Protein AF-A0A497GFU1-F1 (afdb_monomer_lite)

Sequence (137 aa):
MKIINRFPPNIETIKKYFAVADNTIFTYGDTIYNPANGHIDRALEKHEAVHSRQQGDEPDVWWAKYIASEDFRLSQEVEAYQTQYREKKQMIKDKNQLFRYANQLATDLSSNLYGKVINHQDAMTAITSTKTYKFNV

Secondary structure (DSSP, 8-state):
-EEESS--TTHHHHHHHS---TT--EEETTEEE-TT-----HHHHHHHHHHHHHHTT-HHHHHHHHHH-HHHHHHHHHHHHHHHHHHHHHH---HHHHHHHHHHHHHHHTSGGGTS-S-HHHHHHHHH-SS------

Structure (mmCIF, N/CA/C/O backbone):
data_AF-A0A497GFU1-F1
#
_entry.id   AF-A0A497GFU1-F1
#
loop_
_atom_site.group_PDB
_atom_site.id
_atom_site.type_symbol
_atom_site.label_atom_id
_atom_site.label_alt_id
_atom_site.label_comp_id
_atom_site.label_asym_id
_atom_site.label_entity_id
_atom_site.label_seq_id
_atom_site.pdbx_PDB_ins_code
_atom_site.Cartn_x
_atom_site.Cartn_y
_atom_site.Cartn_z
_atom_site.occupancy
_atom_site.B_iso_or_equiv
_atom_site.auth_seq_id
_atom_site.auth_comp_id
_atom_site.auth_asym_id
_atom_site.auth_atom_id
_atom_site.pdbx_PDB_model_num
ATOM 1 N N . MET A 1 1 ? -12.001 -5.643 -10.208 1.00 88.94 1 MET A N 1
ATOM 2 C CA . MET A 1 1 ? -10.642 -6.191 -10.393 1.00 88.94 1 MET A CA 1
ATOM 3 C C . MET A 1 1 ? -10.714 -7.703 -10.427 1.00 88.94 1 MET A C 1
ATOM 5 O O . MET A 1 1 ? -11.684 -8.257 -9.918 1.00 88.94 1 MET A O 1
ATOM 9 N N . LYS A 1 2 ? -9.722 -8.359 -11.027 1.00 95.12 2 LYS A N 1
ATOM 10 C CA . LYS A 1 2 ? -9.560 -9.823 -10.978 1.00 95.12 2 LYS A CA 1
ATOM 11 C C . LYS A 1 2 ? -8.605 -10.185 -9.840 1.00 95.12 2 LYS A C 1
ATOM 13 O O . LYS A 1 2 ? -7.713 -9.398 -9.551 1.00 95.12 2 LYS A O 1
ATOM 18 N N . ILE A 1 3 ? -8.763 -11.352 -9.220 1.00 97.12 3 ILE A N 1
ATOM 19 C CA . ILE A 1 3 ? -7.808 -11.887 -8.235 1.00 97.12 3 ILE A CA 1
ATOM 20 C C . ILE A 1 3 ? -7.257 -13.195 -8.790 1.00 97.12 3 ILE A C 1
ATOM 22 O O . ILE A 1 3 ? -8.039 -14.057 -9.194 1.00 97.12 3 ILE A O 1
ATOM 26 N N . ILE A 1 4 ? -5.933 -13.341 -8.827 1.00 98.12 4 ILE A N 1
ATOM 27 C CA . ILE A 1 4 ? -5.278 -14.568 -9.291 1.00 98.12 4 ILE A CA 1
ATOM 28 C C . ILE A 1 4 ? -4.162 -15.013 -8.345 1.00 98.12 4 ILE A C 1
ATOM 30 O O . ILE A 1 4 ? -3.452 -14.194 -7.765 1.00 98.12 4 ILE A O 1
ATOM 34 N N . ASN A 1 5 ? -3.971 -16.327 -8.231 1.00 97.62 5 ASN A N 1
ATOM 35 C CA . ASN A 1 5 ? -3.077 -16.931 -7.241 1.00 97.62 5 ASN A CA 1
ATOM 36 C C . ASN A 1 5 ? -1.678 -17.198 -7.810 1.00 97.62 5 ASN A C 1
ATOM 38 O O . ASN A 1 5 ? -1.271 -18.344 -7.991 1.00 97.62 5 ASN A O 1
ATOM 42 N N . ARG A 1 6 ? -0.972 -16.127 -8.177 1.00 96.81 6 ARG A N 1
ATOM 43 C CA . ARG A 1 6 ? 0.418 -16.158 -8.661 1.00 96.81 6 ARG A CA 1
ATOM 44 C C . ARG A 1 6 ? 1.084 -14.800 -8.450 1.00 96.81 6 ARG A C 1
ATOM 46 O O . ARG A 1 6 ? 0.400 -13.836 -8.128 1.00 96.81 6 ARG A O 1
ATOM 53 N N . PHE A 1 7 ? 2.391 -14.718 -8.677 1.00 97.62 7 PHE A N 1
ATOM 54 C CA . PHE A 1 7 ? 3.132 -13.452 -8.688 1.00 97.62 7 PHE A CA 1
ATOM 55 C C . PHE A 1 7 ? 2.816 -12.581 -9.925 1.00 97.62 7 PHE A C 1
ATOM 57 O O . PHE A 1 7 ? 2.419 -13.129 -10.962 1.00 97.62 7 PHE A O 1
ATOM 64 N N . PRO A 1 8 ? 2.991 -11.244 -9.837 1.00 97.31 8 PRO A N 1
ATOM 65 C CA . PRO A 1 8 ? 2.808 -10.327 -10.962 1.00 97.31 8 PRO A CA 1
ATOM 66 C C . PRO A 1 8 ? 3.876 -10.512 -12.050 1.00 97.31 8 PRO A C 1
ATOM 68 O O . PRO A 1 8 ? 4.956 -11.042 -11.774 1.00 97.31 8 PRO A O 1
ATOM 71 N N . PRO A 1 9 ? 3.615 -10.053 -13.289 1.00 97.69 9 PRO A N 1
ATOM 72 C CA . PRO A 1 9 ? 4.543 -10.220 -14.410 1.00 97.69 9 PRO A CA 1
ATOM 73 C C . PRO A 1 9 ? 5.906 -9.542 -14.190 1.00 97.69 9 PRO A C 1
ATOM 75 O O . PRO A 1 9 ? 6.905 -9.987 -14.747 1.00 97.69 9 PRO A O 1
ATOM 78 N N . ASN A 1 10 ? 5.972 -8.503 -13.355 1.00 96.94 10 ASN A N 1
ATOM 79 C CA . ASN A 1 10 ? 7.188 -7.747 -13.049 1.00 96.94 10 ASN A CA 1
ATOM 80 C C . ASN A 1 10 ? 7.864 -8.154 -11.721 1.00 96.94 10 ASN A C 1
ATOM 82 O O . ASN A 1 10 ? 8.720 -7.418 -11.225 1.00 96.94 10 ASN A O 1
ATOM 86 N N . ILE A 1 11 ? 7.515 -9.311 -11.141 1.00 96.75 11 ILE A N 1
ATOM 87 C CA . ILE A 1 11 ? 8.018 -9.748 -9.825 1.00 96.75 11 ILE A CA 1
ATOM 88 C C . ILE A 1 11 ? 9.549 -9.777 -9.730 1.00 96.75 11 ILE A C 1
ATOM 90 O O . ILE A 1 11 ? 10.110 -9.352 -8.722 1.00 96.75 11 ILE A O 1
ATOM 94 N N . GLU A 1 12 ? 10.233 -10.212 -10.788 1.00 96.50 12 GLU A N 1
ATOM 95 C CA . GLU A 1 12 ? 11.699 -10.276 -10.821 1.00 96.50 12 GLU A CA 1
ATOM 96 C C . GLU A 1 12 ? 12.343 -8.887 -10.743 1.00 96.50 12 GLU A C 1
ATOM 98 O O . GLU A 1 12 ? 13.445 -8.739 -10.220 1.00 96.50 12 GLU A O 1
ATOM 103 N N . THR A 1 13 ? 11.661 -7.848 -11.229 1.00 95.75 13 THR A N 1
ATOM 104 C CA . THR A 1 13 ? 12.110 -6.463 -11.061 1.00 95.75 13 THR A CA 1
ATOM 105 C C . THR A 1 13 ? 11.871 -6.007 -9.628 1.00 95.75 13 THR A C 1
ATOM 107 O O . THR A 1 13 ? 12.794 -5.503 -9.001 1.00 95.75 13 THR A O 1
ATOM 110 N N . ILE A 1 14 ? 10.678 -6.240 -9.074 1.00 94.94 14 ILE A N 1
ATOM 111 C CA . ILE A 1 14 ? 10.321 -5.836 -7.703 1.00 94.94 14 ILE A CA 1
ATOM 112 C C . ILE A 1 14 ? 11.298 -6.443 -6.680 1.00 94.94 14 ILE A C 1
ATOM 114 O O . ILE A 1 14 ? 11.832 -5.721 -5.838 1.00 94.94 14 ILE A O 1
ATOM 118 N N . LYS A 1 15 ? 11.608 -7.741 -6.799 1.00 94.25 15 LYS A N 1
ATOM 119 C CA . LYS A 1 15 ? 12.524 -8.465 -5.897 1.00 94.25 15 LYS A CA 1
ATOM 120 C C . LYS A 1 15 ? 13.962 -7.935 -5.891 1.00 94.25 15 LYS A C 1
ATOM 122 O O . LYS A 1 15 ? 14.691 -8.195 -4.940 1.00 94.25 15 LYS A O 1
ATOM 127 N N . LYS A 1 16 ? 14.389 -7.197 -6.924 1.00 94.62 16 LYS A N 1
ATOM 128 C CA . LYS A 1 16 ? 15.723 -6.565 -6.955 1.00 94.62 16 LYS A CA 1
ATOM 129 C C . LYS A 1 16 ? 15.823 -5.348 -6.039 1.00 94.62 16 LYS A C 1
ATOM 131 O O . LYS A 1 16 ? 16.922 -5.023 -5.606 1.00 94.62 16 LYS A O 1
ATOM 136 N N . TYR A 1 17 ? 14.703 -4.674 -5.779 1.00 91.44 17 TYR A N 1
ATOM 137 C CA . TYR A 1 17 ? 14.669 -3.415 -5.030 1.00 91.44 17 TYR A CA 1
ATOM 138 C C . TYR A 1 17 ? 14.022 -3.561 -3.653 1.00 91.44 17 TYR A C 1
ATOM 140 O O . TYR A 1 17 ? 14.367 -2.817 -2.740 1.00 91.44 17 TYR A O 1
ATOM 148 N N . PHE A 1 18 ? 13.116 -4.527 -3.486 1.00 89.50 18 PHE A N 1
ATOM 149 C CA . PHE A 1 18 ? 12.367 -4.720 -2.250 1.00 89.50 18 PHE A CA 1
ATOM 150 C C . PHE A 1 18 ? 12.505 -6.144 -1.717 1.00 89.50 18 PHE A C 1
ATOM 152 O O . PHE A 1 18 ? 12.474 -7.121 -2.467 1.00 89.50 18 PHE A O 1
ATOM 159 N N . ALA A 1 19 ? 12.587 -6.260 -0.390 1.00 88.00 19 ALA A N 1
ATOM 160 C CA . ALA A 1 19 ? 12.495 -7.535 0.309 1.00 88.00 19 ALA A CA 1
ATOM 161 C C . ALA A 1 19 ? 11.032 -8.011 0.319 1.00 88.00 19 ALA A C 1
ATOM 163 O O . ALA A 1 19 ? 10.262 -7.702 1.226 1.00 88.00 19 ALA A O 1
ATOM 164 N N . VAL A 1 20 ? 10.650 -8.728 -0.735 1.00 88.69 20 VAL A N 1
ATOM 165 C CA . VAL A 1 20 ? 9.305 -9.280 -0.921 1.00 88.69 20 VAL A CA 1
ATOM 166 C C . VAL A 1 20 ? 9.142 -10.575 -0.127 1.00 88.69 20 VAL A C 1
ATOM 168 O O . VAL A 1 20 ? 9.960 -11.485 -0.259 1.00 88.69 20 VAL A O 1
ATOM 171 N N . ALA A 1 21 ? 8.055 -10.684 0.637 1.00 89.44 21 ALA A N 1
ATOM 172 C CA . ALA A 1 21 ? 7.641 -11.938 1.254 1.00 89.44 21 ALA A CA 1
ATOM 173 C C . ALA A 1 21 ? 6.770 -12.763 0.290 1.00 89.44 21 ALA A C 1
ATOM 175 O O . ALA A 1 21 ? 6.093 -12.223 -0.585 1.00 89.44 21 ALA A O 1
ATOM 176 N N . ASP A 1 22 ? 6.730 -14.084 0.475 1.00 89.19 22 ASP A N 1
ATOM 177 C CA . ASP A 1 22 ? 5.962 -14.983 -0.403 1.00 89.19 22 ASP A CA 1
ATOM 178 C C . ASP A 1 22 ? 4.442 -14.757 -0.341 1.00 89.19 22 ASP A C 1
ATOM 180 O O . ASP A 1 22 ? 3.713 -15.157 -1.247 1.00 89.19 22 ASP A O 1
ATOM 184 N N . ASN A 1 23 ? 3.956 -14.103 0.715 1.00 91.69 23 ASN A N 1
ATOM 185 C CA . ASN A 1 23 ? 2.553 -13.746 0.911 1.00 91.69 23 ASN A CA 1
ATOM 186 C C . ASN A 1 23 ? 2.231 -12.279 0.588 1.00 91.69 23 ASN A C 1
ATOM 188 O O . ASN A 1 23 ? 1.115 -11.840 0.866 1.00 91.69 23 ASN A O 1
ATOM 192 N N . THR A 1 24 ? 3.174 -11.518 0.025 1.00 93.56 24 THR A N 1
ATOM 193 C CA . THR A 1 24 ? 2.919 -10.138 -0.399 1.00 93.56 24 THR A CA 1
ATOM 194 C C . THR A 1 24 ? 1.877 -10.117 -1.521 1.00 93.56 24 THR A C 1
ATOM 196 O O . THR A 1 24 ? 1.969 -10.879 -2.485 1.00 93.56 24 THR A O 1
ATOM 199 N N . ILE A 1 25 ? 0.876 -9.247 -1.379 1.00 96.56 25 ILE A N 1
ATOM 200 C CA . ILE A 1 25 ? -0.142 -8.985 -2.399 1.00 96.56 25 ILE A CA 1
ATOM 201 C C . ILE A 1 25 ? 0.368 -7.881 -3.322 1.00 96.56 25 ILE A C 1
ATOM 203 O O . ILE A 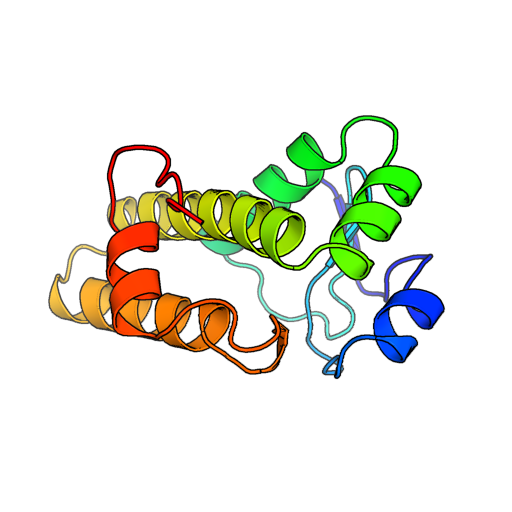1 25 ? 1.038 -6.955 -2.873 1.00 96.56 25 ILE A O 1
ATOM 207 N N . PHE A 1 26 ? 0.063 -7.992 -4.613 1.00 97.19 26 PHE A N 1
ATOM 208 C CA . PHE A 1 26 ? 0.437 -6.984 -5.599 1.00 97.19 26 PHE A CA 1
ATOM 209 C C . PHE A 1 26 ? -0.748 -6.605 -6.466 1.00 97.19 26 PHE A C 1
ATOM 211 O O . PHE A 1 26 ? -1.569 -7.456 -6.805 1.00 97.19 26 PHE A O 1
ATOM 218 N N . THR A 1 27 ? -0.742 -5.371 -6.952 1.00 98.19 27 THR A N 1
ATOM 219 C CA . THR A 1 27 ? -1.602 -4.950 -8.054 1.00 98.19 27 THR A CA 1
ATOM 220 C C . THR A 1 27 ? -0.780 -4.659 -9.301 1.00 98.19 27 THR A C 1
ATOM 222 O O . THR A 1 27 ? 0.227 -3.947 -9.255 1.00 98.19 27 THR A O 1
ATOM 225 N N . TYR A 1 28 ? -1.221 -5.201 -10.434 1.00 98.19 28 TYR A N 1
ATOM 226 C CA . TYR A 1 28 ? -0.679 -4.875 -11.749 1.00 98.19 28 TYR A CA 1
ATOM 227 C C . TYR A 1 28 ? -1.830 -4.768 -12.759 1.00 98.19 28 TYR A C 1
ATOM 229 O O . TYR A 1 28 ? -2.511 -5.757 -13.052 1.00 98.19 28 TYR A O 1
ATOM 237 N N . GLY A 1 29 ? -2.062 -3.560 -13.271 1.00 97.56 29 GLY A N 1
ATOM 238 C CA . GLY A 1 29 ? -3.214 -3.210 -14.095 1.00 97.56 29 GLY A CA 1
ATOM 239 C C . GLY A 1 29 ? -4.528 -3.391 -13.331 1.00 97.56 29 GLY A C 1
ATOM 240 O O . GLY A 1 29 ? -4.716 -2.858 -12.240 1.00 97.56 29 GLY A O 1
ATOM 241 N N . ASP A 1 30 ? -5.444 -4.182 -13.891 1.00 97.19 30 ASP A N 1
ATOM 242 C CA . ASP A 1 30 ? -6.776 -4.473 -13.338 1.00 97.19 30 ASP A CA 1
ATOM 243 C C . ASP A 1 30 ? -6.819 -5.709 -12.411 1.00 97.19 30 ASP A C 1
ATOM 245 O O . ASP A 1 30 ? -7.905 -6.183 -12.037 1.00 97.19 30 ASP A O 1
ATOM 249 N N . THR A 1 31 ? -5.649 -6.260 -12.070 1.00 98.31 31 THR A N 1
ATOM 250 C CA . THR A 1 31 ? -5.507 -7.579 -11.446 1.00 98.31 31 THR A CA 1
ATOM 251 C C . THR A 1 31 ? -4.726 -7.514 -10.132 1.00 98.31 31 THR A C 1
ATOM 253 O O . THR A 1 31 ? -3.621 -6.976 -10.077 1.00 98.31 31 THR A O 1
ATOM 256 N N . ILE A 1 32 ? -5.299 -8.126 -9.092 1.00 98.44 32 ILE A N 1
ATOM 257 C CA . ILE A 1 32 ? -4.658 -8.435 -7.814 1.00 98.44 32 ILE A CA 1
ATOM 258 C C . ILE A 1 32 ? -3.982 -9.804 -7.923 1.00 98.44 32 ILE A C 1
ATOM 260 O O . ILE A 1 32 ? -4.599 -10.799 -8.313 1.00 98.44 32 ILE A O 1
ATOM 264 N N . TYR A 1 33 ? -2.718 -9.858 -7.539 1.00 98.38 33 TYR A N 1
ATOM 265 C CA . TYR A 1 33 ? -1.867 -11.036 -7.524 1.00 98.38 33 TYR A CA 1
ATOM 266 C C . TYR A 1 33 ? -1.667 -11.476 -6.073 1.00 98.38 33 TYR A C 1
ATOM 268 O O . TYR A 1 33 ? -1.082 -10.751 -5.269 1.00 98.38 33 TYR A O 1
ATOM 276 N N . ASN A 1 34 ? -2.184 -12.659 -5.742 1.00 97.69 34 ASN A N 1
ATOM 277 C CA . ASN A 1 34 ? -2.212 -13.246 -4.403 1.00 97.69 34 ASN A CA 1
ATOM 278 C C . ASN A 1 34 ? -1.419 -14.567 -4.377 1.00 97.69 34 ASN A C 1
ATOM 280 O O . ASN A 1 34 ? -2.016 -15.647 -4.365 1.00 97.69 34 ASN A O 1
ATOM 284 N N . PRO A 1 35 ? -0.078 -14.519 -4.428 1.00 96.94 35 PRO A N 1
ATOM 285 C CA . PRO A 1 35 ? 0.764 -15.702 -4.620 1.00 96.94 35 PRO A CA 1
ATOM 286 C C . PRO A 1 35 ? 0.556 -16.790 -3.556 1.00 96.94 35 PRO A C 1
ATOM 288 O O . PRO A 1 35 ? 0.534 -17.970 -3.895 1.00 96.94 35 PRO A O 1
ATOM 291 N N . ALA A 1 36 ? 0.331 -16.408 -2.297 1.00 96.75 36 ALA A N 1
ATOM 292 C CA . ALA A 1 36 ? 0.092 -17.349 -1.201 1.00 96.75 36 ALA A CA 1
ATOM 293 C C . ALA A 1 36 ? -1.378 -17.790 -1.057 1.00 96.75 36 ALA A C 1
ATOM 295 O O . ALA A 1 36 ? -1.695 -18.528 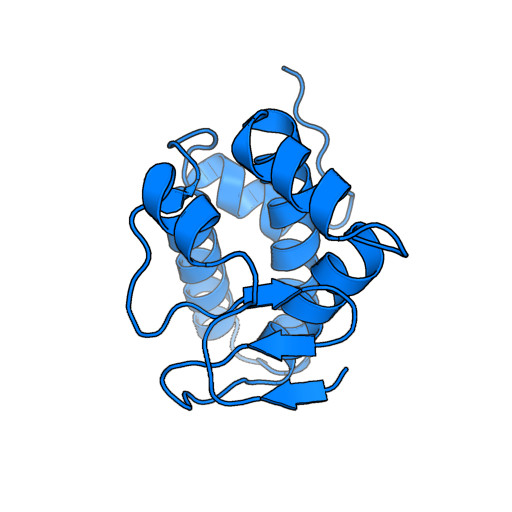-0.125 1.00 96.75 36 ALA A O 1
ATOM 296 N N . ASN A 1 37 ? -2.281 -17.335 -1.938 1.00 96.50 37 ASN A N 1
ATOM 297 C CA . ASN A 1 37 ? -3.726 -17.575 -1.836 1.00 96.50 37 ASN A CA 1
ATOM 298 C C . ASN A 1 37 ? -4.286 -17.210 -0.440 1.00 96.50 37 ASN A C 1
ATOM 300 O O . ASN A 1 37 ? -5.119 -17.916 0.131 1.00 96.50 37 ASN A O 1
ATOM 304 N N . GLY A 1 38 ? -3.782 -16.115 0.137 1.00 95.00 38 GLY A N 1
ATOM 305 C CA . GLY A 1 38 ? -4.214 -15.608 1.435 1.00 95.00 38 GLY A CA 1
ATOM 306 C C . GLY A 1 38 ? -5.610 -14.986 1.377 1.00 95.00 38 GLY A C 1
ATOM 307 O O . GLY A 1 38 ? -6.138 -14.684 0.306 1.00 95.00 38 GLY A O 1
ATOM 308 N N . HIS A 1 39 ? -6.222 -14.763 2.540 1.00 95.44 39 HIS A N 1
ATOM 309 C CA . HIS A 1 39 ? -7.501 -14.062 2.599 1.00 95.44 39 HIS A CA 1
ATOM 310 C C . HIS A 1 39 ? -7.324 -12.576 2.256 1.00 95.44 39 HIS A C 1
ATOM 312 O O . HIS A 1 39 ? -6.576 -11.869 2.928 1.00 95.44 39 HIS A O 1
ATOM 318 N N . ILE A 1 40 ? -8.062 -12.103 1.251 1.00 95.69 40 ILE A N 1
ATOM 319 C CA . ILE A 1 40 ? -8.185 -10.681 0.924 1.00 95.69 40 ILE A CA 1
ATOM 320 C C . ILE A 1 40 ? -9.539 -10.213 1.442 1.00 95.69 40 ILE A C 1
ATOM 322 O O . ILE A 1 40 ? -10.585 -10.623 0.937 1.00 95.69 40 ILE A O 1
ATOM 326 N N . ASP A 1 41 ? -9.518 -9.375 2.476 1.00 95.44 41 ASP A N 1
ATOM 327 C CA . ASP A 1 41 ? -10.739 -8.749 2.965 1.00 95.44 41 ASP A CA 1
ATOM 328 C C . ASP A 1 41 ? -11.149 -7.560 2.078 1.00 95.44 41 ASP A C 1
ATOM 330 O O . ASP A 1 41 ? -10.367 -7.038 1.282 1.00 95.44 41 ASP A O 1
ATOM 334 N N . ARG A 1 42 ? -12.394 -7.095 2.238 1.00 95.56 42 ARG A N 1
ATOM 335 C CA . ARG A 1 42 ? -12.935 -5.977 1.450 1.00 95.56 42 ARG A CA 1
ATOM 336 C C . ARG A 1 42 ? -12.114 -4.688 1.579 1.00 95.56 42 ARG A C 1
ATOM 338 O O . ARG A 1 42 ? -12.076 -3.908 0.633 1.00 95.56 42 ARG A O 1
ATOM 345 N N . ALA A 1 43 ? -11.510 -4.419 2.737 1.00 96.75 43 ALA A N 1
ATOM 346 C CA . ALA A 1 43 ? -10.728 -3.200 2.924 1.00 96.75 43 ALA A CA 1
ATOM 347 C C . ALA A 1 43 ? -9.409 -3.283 2.145 1.00 96.75 43 ALA A C 1
ATOM 349 O O . ALA A 1 43 ? -9.035 -2.310 1.494 1.00 96.75 43 ALA A O 1
ATOM 350 N N . LEU A 1 44 ? -8.745 -4.443 2.165 1.00 97.00 44 LEU A N 1
ATOM 351 C CA . LEU A 1 44 ? -7.550 -4.702 1.367 1.00 97.00 44 LEU A CA 1
ATOM 352 C C . LEU A 1 44 ? -7.866 -4.704 -0.136 1.00 97.00 44 LEU A C 1
ATOM 354 O O . LEU A 1 44 ? -7.154 -4.080 -0.904 1.00 97.00 44 LEU A O 1
ATOM 358 N N . GLU A 1 45 ? -8.989 -5.276 -0.576 1.00 97.31 45 GLU A N 1
ATOM 359 C CA . GLU A 1 45 ? -9.401 -5.178 -1.989 1.00 97.31 45 GLU A CA 1
ATOM 360 C C . GLU A 1 45 ? -9.555 -3.713 -2.445 1.00 97.31 45 GLU A C 1
ATOM 362 O O . GLU A 1 45 ? -9.201 -3.350 -3.566 1.00 97.31 45 GLU A O 1
ATOM 367 N N . LYS A 1 46 ? -10.058 -2.839 -1.564 1.00 97.50 46 LYS A N 1
ATOM 368 C CA . LYS A 1 46 ? -10.186 -1.401 -1.844 1.00 97.50 46 LYS A CA 1
ATOM 369 C C . LYS A 1 46 ? -8.850 -0.662 -1.828 1.00 97.50 46 LYS A C 1
ATOM 371 O O . LYS A 1 46 ? -8.728 0.313 -2.565 1.00 97.50 46 LYS A O 1
ATOM 376 N N . HIS A 1 47 ? -7.881 -1.121 -1.037 1.00 97.69 47 HIS A N 1
ATOM 377 C CA . HIS A 1 47 ? -6.490 -0.671 -1.112 1.00 97.69 47 HIS A CA 1
ATOM 378 C C . HIS A 1 47 ? -5.921 -0.966 -2.505 1.00 97.69 47 HIS A C 1
ATOM 380 O O . HIS A 1 47 ? -5.523 -0.061 -3.227 1.00 97.69 47 HIS A O 1
ATOM 386 N N . GLU A 1 48 ? -6.002 -2.221 -2.938 1.00 98.12 48 GLU A N 1
ATOM 387 C CA . GLU A 1 48 ? -5.489 -2.652 -4.240 1.00 98.12 48 GLU A CA 1
ATOM 388 C C . GLU A 1 48 ? -6.194 -1.956 -5.418 1.00 98.12 48 GLU A C 1
ATOM 390 O O . GLU A 1 48 ? -5.572 -1.584 -6.414 1.00 98.12 48 GLU A O 1
ATOM 395 N N . ALA A 1 49 ? -7.493 -1.669 -5.289 1.00 97.69 49 ALA A N 1
ATOM 396 C CA . ALA A 1 49 ? -8.234 -0.888 -6.280 1.00 97.69 49 ALA A CA 1
ATOM 397 C C . ALA A 1 49 ? -7.720 0.548 -6.445 1.00 97.69 49 ALA A C 1
ATOM 399 O O . ALA A 1 49 ? -7.830 1.113 -7.537 1.00 97.69 49 ALA A O 1
ATOM 400 N N . VAL A 1 50 ? -7.149 1.141 -5.393 1.00 98.12 50 VAL A N 1
ATOM 401 C CA . VAL A 1 50 ? -6.484 2.446 -5.484 1.00 98.12 50 VAL A CA 1
ATOM 402 C C . VAL A 1 50 ? -5.229 2.325 -6.342 1.00 98.12 50 VAL A C 1
ATOM 404 O O . VAL A 1 50 ? -5.088 3.117 -7.271 1.00 98.12 50 VAL A O 1
ATOM 407 N N . HIS A 1 51 ? -4.388 1.312 -6.122 1.00 98.19 51 HIS A N 1
ATOM 408 C CA . HIS A 1 51 ? -3.204 1.075 -6.954 1.00 98.19 51 HIS A CA 1
ATOM 409 C C . HIS A 1 51 ? -3.552 0.798 -8.413 1.00 98.19 51 HIS A C 1
ATOM 411 O O . HIS A 1 51 ? -2.927 1.356 -9.309 1.00 98.19 51 HIS A O 1
ATOM 417 N N . SER A 1 52 ? -4.602 0.019 -8.667 1.00 98.12 52 SER A N 1
ATOM 418 C CA . SER A 1 52 ? -5.095 -0.233 -10.025 1.00 98.12 52 SER A CA 1
ATOM 419 C C . SER A 1 52 ? -5.454 1.067 -10.745 1.00 98.12 52 SER A C 1
ATOM 421 O O . SER A 1 52 ? -5.015 1.321 -11.864 1.00 98.12 52 SER A O 1
ATOM 423 N N . ARG A 1 53 ? -6.194 1.950 -10.064 1.00 97.81 53 ARG A N 1
ATOM 424 C CA . ARG A 1 53 ? -6.544 3.271 -10.592 1.00 97.81 53 ARG A CA 1
ATOM 425 C C . ARG A 1 53 ? -5.317 4.174 -10.758 1.00 97.81 53 ARG A C 1
ATOM 427 O O . ARG A 1 53 ? -5.258 4.920 -11.726 1.00 97.81 53 ARG A O 1
ATOM 434 N N . GLN A 1 54 ? -4.374 4.143 -9.817 1.00 97.69 54 GLN A N 1
ATOM 435 C CA . GLN A 1 54 ? -3.137 4.929 -9.871 1.00 97.69 54 GLN A CA 1
ATOM 436 C C . GLN A 1 54 ? -2.238 4.515 -11.045 1.00 97.69 54 GLN A C 1
ATOM 438 O O . GLN A 1 54 ? -1.604 5.373 -11.656 1.00 97.69 54 GLN A O 1
ATOM 443 N N . GLN A 1 55 ? -2.205 3.221 -11.373 1.00 98.19 55 GLN A N 1
ATOM 444 C CA . GLN A 1 55 ? -1.465 2.678 -12.512 1.00 98.19 55 GLN A CA 1
ATOM 445 C C . GLN A 1 55 ? -2.070 3.093 -13.858 1.00 98.19 55 GLN A C 1
ATOM 447 O O . GLN A 1 55 ? -1.329 3.321 -14.815 1.00 98.19 55 GLN A O 1
ATOM 452 N N . GLY A 1 56 ? -3.400 3.223 -13.928 1.00 95.94 56 GLY A N 1
ATOM 453 C CA . GLY A 1 56 ? -4.099 3.554 -15.168 1.00 95.94 56 GLY A CA 1
ATOM 454 C C . GLY A 1 56 ? -3.810 2.525 -16.264 1.00 95.94 56 GLY A C 1
ATOM 455 O O . GLY A 1 56 ? -3.761 1.324 -15.997 1.00 95.94 56 GLY A O 1
ATOM 456 N N . ASP A 1 57 ? -3.583 3.007 -17.485 1.00 97.00 57 ASP A N 1
ATOM 457 C CA . ASP A 1 57 ? -3.289 2.155 -18.645 1.00 97.00 57 ASP A CA 1
ATOM 458 C C . ASP A 1 57 ? -1.794 1.792 -18.773 1.00 97.00 57 ASP A C 1
ATOM 460 O O . ASP A 1 57 ? -1.424 1.005 -19.643 1.00 97.00 57 ASP A O 1
ATOM 464 N N . GLU A 1 58 ? -0.924 2.326 -17.903 1.00 97.25 58 GLU A N 1
ATOM 465 C CA . GLU A 1 58 ? 0.538 2.169 -17.985 1.00 97.25 58 GLU A CA 1
ATOM 466 C C . GLU A 1 58 ? 1.155 1.608 -16.681 1.00 97.25 58 GLU A C 1
ATOM 468 O O . GLU A 1 58 ? 1.982 2.268 -16.034 1.00 97.25 58 GLU A O 1
ATOM 473 N N . PRO A 1 59 ? 0.813 0.368 -16.274 1.00 97.81 59 PRO A N 1
ATOM 474 C CA . PRO A 1 59 ? 1.296 -0.218 -15.022 1.00 97.81 59 PRO A CA 1
ATOM 475 C C . PRO A 1 59 ? 2.824 -0.330 -14.950 1.00 97.81 59 PRO A C 1
ATOM 477 O O . PRO A 1 59 ? 3.395 -0.134 -13.878 1.00 97.81 59 PRO A O 1
ATOM 480 N N . ASP A 1 60 ? 3.508 -0.579 -16.070 1.00 98.06 60 ASP A N 1
ATOM 481 C CA . ASP A 1 60 ? 4.975 -0.640 -16.107 1.00 98.06 60 ASP A CA 1
ATOM 482 C C . ASP A 1 60 ? 5.627 0.708 -15.792 1.00 98.06 60 ASP A C 1
ATOM 484 O O . ASP A 1 60 ? 6.582 0.775 -15.015 1.00 98.06 60 ASP A O 1
ATOM 488 N N . VAL A 1 61 ? 5.092 1.797 -16.356 1.00 98.00 61 VAL A N 1
ATOM 489 C CA . VAL A 1 61 ? 5.591 3.159 -16.116 1.00 98.00 61 VAL A CA 1
ATOM 490 C C . VAL A 1 61 ? 5.358 3.549 -14.661 1.00 98.00 61 VAL A C 1
ATOM 492 O O . VAL A 1 61 ? 6.235 4.138 -14.022 1.00 98.00 61 VAL A O 1
ATOM 495 N N . TRP A 1 62 ? 4.193 3.197 -14.118 1.00 98.31 62 TRP A N 1
ATOM 496 C CA . TRP A 1 62 ? 3.881 3.425 -12.714 1.00 98.31 62 TRP A CA 1
ATOM 497 C C . TRP A 1 62 ? 4.842 2.666 -11.791 1.00 98.31 62 TRP A C 1
ATOM 499 O O . TRP A 1 62 ? 5.439 3.276 -10.904 1.00 98.31 62 TRP A O 1
ATOM 509 N N . TRP A 1 63 ? 5.074 1.371 -12.037 1.00 97.94 63 TRP A N 1
ATOM 510 C CA . TRP A 1 63 ? 5.995 0.559 -11.233 1.00 97.94 63 TRP A CA 1
ATOM 511 C C . TRP A 1 63 ? 7.441 1.051 -11.329 1.00 97.94 63 TRP A C 1
ATOM 513 O O . TRP A 1 63 ? 8.142 1.072 -10.317 1.00 97.94 63 TRP A O 1
ATOM 523 N N . ALA A 1 64 ? 7.886 1.506 -12.503 1.00 97.50 64 ALA A N 1
ATOM 524 C CA . ALA A 1 64 ? 9.208 2.108 -12.660 1.00 97.50 64 ALA A CA 1
ATOM 525 C C . ALA A 1 64 ? 9.372 3.356 -11.773 1.00 97.50 64 ALA A C 1
ATOM 527 O O . ALA A 1 64 ? 10.386 3.493 -11.087 1.00 97.50 64 ALA A O 1
ATOM 528 N N . LYS A 1 65 ? 8.357 4.233 -11.720 1.00 96.81 65 LYS A N 1
ATOM 529 C CA . LYS A 1 65 ? 8.349 5.404 -10.823 1.00 96.81 65 LYS A CA 1
ATOM 530 C C . LYS A 1 65 ? 8.290 5.001 -9.350 1.00 96.81 65 LYS A C 1
ATOM 532 O O . LYS A 1 65 ? 9.012 5.573 -8.543 1.00 96.81 65 LYS A O 1
ATOM 537 N N . TYR A 1 66 ? 7.470 4.009 -9.011 1.00 95.81 66 TYR A N 1
ATOM 538 C CA . TYR A 1 66 ? 7.313 3.484 -7.651 1.00 95.81 66 TYR A CA 1
A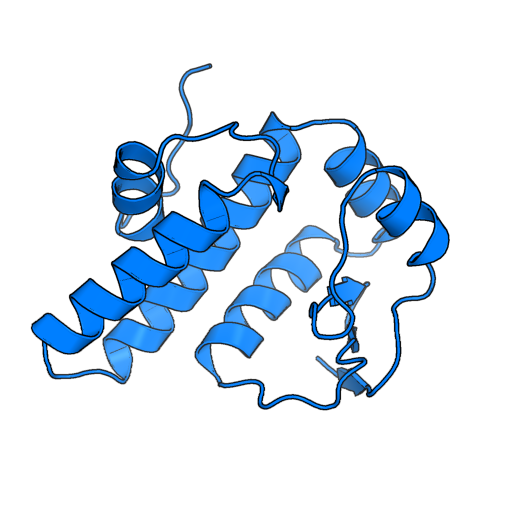TOM 539 C C . TYR A 1 66 ? 8.618 2.898 -7.091 1.00 95.81 66 TYR A C 1
ATOM 541 O O . TYR A 1 66 ? 8.962 3.085 -5.922 1.00 95.81 66 TYR A O 1
ATOM 549 N N . ILE A 1 67 ? 9.379 2.213 -7.941 1.00 94.25 67 ILE A N 1
ATOM 550 C CA . ILE A 1 67 ? 10.700 1.693 -7.590 1.00 94.25 67 ILE A CA 1
ATOM 551 C C . ILE A 1 67 ? 11.713 2.835 -7.451 1.00 94.25 67 ILE A C 1
ATOM 553 O O . ILE A 1 67 ? 12.471 2.864 -6.484 1.00 94.25 67 ILE A O 1
ATOM 557 N N . ALA A 1 68 ? 11.725 3.776 -8.399 1.00 94.25 68 ALA A N 1
ATOM 558 C CA . ALA A 1 68 ? 12.761 4.803 -8.487 1.00 94.25 68 ALA A CA 1
ATOM 559 C C . ALA A 1 68 ? 12.590 5.982 -7.513 1.00 94.25 68 ALA A C 1
ATOM 561 O O . ALA A 1 68 ? 13.580 6.627 -7.176 1.00 94.25 68 ALA A O 1
ATOM 562 N N . SER A 1 69 ? 11.364 6.301 -7.087 1.00 93.12 69 SER A N 1
ATOM 563 C CA . SER A 1 69 ? 11.066 7.480 -6.267 1.00 93.12 69 SER A CA 1
ATOM 564 C C . SER A 1 69 ? 10.337 7.096 -4.986 1.00 93.12 69 SER A C 1
ATOM 566 O O . SER A 1 69 ? 9.190 6.645 -5.003 1.00 93.12 69 SER A O 1
ATOM 568 N N . GLU A 1 70 ? 11.012 7.323 -3.862 1.00 90.50 70 GLU A N 1
ATOM 569 C CA . GLU A 1 70 ? 10.475 7.067 -2.526 1.00 90.50 70 GLU A CA 1
ATOM 570 C C . GLU A 1 70 ? 9.277 7.963 -2.201 1.00 90.50 70 GLU A C 1
ATOM 572 O O . GLU A 1 70 ? 8.274 7.471 -1.692 1.00 90.50 70 GLU A O 1
ATOM 577 N N . ASP A 1 71 ? 9.336 9.243 -2.579 1.00 90.12 71 ASP A N 1
ATOM 578 C CA . ASP A 1 71 ? 8.234 10.194 -2.397 1.00 90.12 71 ASP A CA 1
ATOM 579 C C . ASP A 1 71 ? 7.006 9.801 -3.214 1.00 90.12 71 ASP A C 1
ATOM 581 O O . ASP A 1 71 ? 5.874 9.841 -2.721 1.00 90.12 71 ASP A O 1
ATOM 585 N N . PHE A 1 72 ? 7.219 9.388 -4.470 1.00 93.69 72 PHE A N 1
ATOM 586 C CA . PHE A 1 72 ? 6.135 8.894 -5.304 1.00 93.69 72 PHE A CA 1
ATOM 587 C C . PHE A 1 72 ? 5.513 7.663 -4.652 1.00 93.69 72 PHE A C 1
ATOM 589 O O . PHE A 1 72 ? 4.318 7.688 -4.367 1.00 93.69 72 PHE A O 1
ATOM 596 N N . ARG A 1 73 ? 6.317 6.647 -4.321 1.00 93.75 73 ARG A N 1
ATOM 597 C CA . ARG A 1 73 ? 5.871 5.441 -3.612 1.00 93.75 73 ARG A CA 1
ATOM 598 C C . ARG A 1 73 ? 5.066 5.774 -2.357 1.00 93.75 73 ARG A C 1
ATOM 600 O O . ARG A 1 73 ? 3.928 5.330 -2.239 1.00 93.75 73 ARG A O 1
ATOM 607 N N . LEU A 1 74 ? 5.601 6.614 -1.472 1.00 92.19 74 LEU A N 1
ATOM 608 C CA . LEU A 1 74 ? 4.924 7.013 -0.241 1.00 92.19 74 LEU A CA 1
ATOM 609 C C . LEU A 1 74 ? 3.579 7.697 -0.528 1.00 92.19 74 LEU A C 1
ATOM 611 O O . LEU A 1 74 ? 2.581 7.382 0.118 1.00 92.19 74 LEU A O 1
ATOM 615 N N . SER A 1 75 ? 3.520 8.595 -1.517 1.00 92.38 75 SER A N 1
ATOM 616 C CA . SER A 1 75 ? 2.267 9.260 -1.896 1.00 92.38 75 SER A CA 1
ATOM 617 C C . SER A 1 75 ? 1.197 8.277 -2.386 1.00 92.38 75 SER A C 1
ATOM 619 O O . SER A 1 75 ? 0.015 8.467 -2.091 1.00 92.38 75 SER A O 1
ATOM 621 N N . GLN A 1 76 ? 1.607 7.223 -3.101 1.00 95.19 76 GLN A N 1
ATOM 622 C CA . GLN A 1 76 ? 0.700 6.202 -3.617 1.00 95.19 76 GLN A CA 1
ATOM 623 C C . GLN A 1 76 ? 0.143 5.335 -2.482 1.00 95.19 76 GLN A C 1
ATOM 625 O O . GLN A 1 76 ? -1.074 5.163 -2.377 1.00 95.19 76 GLN A O 1
ATOM 630 N N . GLU A 1 77 ? 1.027 4.854 -1.605 1.00 95.06 77 GLU A N 1
ATOM 631 C CA . GLU A 1 77 ? 0.686 4.021 -0.448 1.00 95.06 77 GLU A CA 1
ATOM 632 C C . GLU A 1 77 ? -0.221 4.749 0.542 1.00 95.06 77 GLU A C 1
ATOM 634 O O . GLU A 1 77 ? -1.217 4.198 1.006 1.00 95.06 77 GLU A O 1
ATOM 639 N N . VAL A 1 78 ? 0.068 6.017 0.851 1.00 94.44 78 VAL A N 1
ATOM 640 C CA . VAL A 1 78 ? -0.739 6.800 1.798 1.00 94.44 78 VAL A CA 1
ATOM 641 C C . VAL A 1 78 ? -2.190 6.895 1.341 1.00 94.44 78 VAL A C 1
ATOM 643 O O . VAL A 1 78 ? -3.098 6.704 2.150 1.00 94.44 78 VAL A O 1
ATOM 646 N N . GLU A 1 79 ? -2.438 7.143 0.055 1.00 95.56 79 GLU A N 1
ATOM 647 C CA . GLU A 1 79 ? -3.802 7.172 -0.475 1.00 95.56 79 GLU A CA 1
ATOM 648 C C . GLU A 1 79 ? -4.504 5.803 -0.354 1.00 95.56 79 GLU A C 1
ATOM 650 O O . GLU A 1 79 ? -5.694 5.729 -0.002 1.00 95.56 79 GLU A O 1
ATOM 655 N N . ALA A 1 80 ? -3.773 4.719 -0.619 1.00 96.38 80 ALA A N 1
ATOM 656 C CA . ALA A 1 80 ? -4.288 3.358 -0.551 1.00 96.38 80 ALA A CA 1
ATOM 657 C C . ALA A 1 80 ? -4.614 2.947 0.898 1.00 96.38 80 ALA A C 1
ATOM 659 O O . ALA A 1 80 ? -5.754 2.565 1.190 1.00 96.38 80 ALA A O 1
ATOM 660 N N . TYR A 1 81 ? -3.697 3.166 1.845 1.00 96.38 81 TYR A N 1
ATOM 661 C CA . TYR A 1 81 ? -3.926 2.915 3.272 1.00 96.38 81 TYR A CA 1
ATOM 662 C C . TYR A 1 81 ? -5.024 3.802 3.868 1.00 96.38 81 TYR A C 1
ATOM 664 O O . TYR A 1 81 ? -5.831 3.318 4.665 1.00 96.38 81 TYR A O 1
ATOM 672 N N . GLN A 1 82 ? -5.126 5.075 3.465 1.00 95.44 82 GLN A N 1
ATOM 673 C CA . GLN A 1 82 ? -6.255 5.930 3.856 1.00 95.44 82 GLN A CA 1
ATOM 674 C C . GLN A 1 82 ? -7.590 5.311 3.421 1.00 95.44 82 GLN A C 1
ATOM 676 O O . GLN A 1 82 ? -8.565 5.306 4.177 1.00 95.44 82 GLN A O 1
ATOM 681 N N . THR A 1 83 ? -7.652 4.775 2.199 1.00 96.12 83 THR A N 1
ATOM 682 C CA . THR A 1 83 ? -8.851 4.105 1.679 1.00 96.12 83 THR A CA 1
ATOM 683 C C . THR A 1 83 ? -9.159 2.837 2.465 1.00 96.12 83 THR A C 1
ATOM 685 O O . THR A 1 83 ? -10.290 2.667 2.925 1.00 96.12 83 THR A O 1
ATOM 688 N N . GLN A 1 84 ? -8.153 2.001 2.707 1.00 97.38 84 GLN A N 1
ATOM 689 C CA . GLN A 1 84 ? -8.279 0.783 3.500 1.00 97.38 84 GLN A CA 1
ATOM 690 C C . GLN A 1 84 ? -8.804 1.068 4.914 1.00 97.38 84 GLN A C 1
ATOM 692 O O . GLN A 1 84 ? -9.752 0.429 5.380 1.00 97.38 84 GLN A O 1
ATOM 697 N N . TYR A 1 85 ? -8.254 2.085 5.581 1.00 96.69 85 TYR A N 1
ATOM 698 C CA . TYR A 1 85 ? -8.708 2.515 6.899 1.00 96.69 85 TYR A CA 1
ATOM 699 C C . TYR A 1 85 ? -10.162 3.006 6.883 1.00 96.69 85 TYR A C 1
ATOM 701 O O . TYR A 1 85 ? -10.958 2.600 7.736 1.00 96.69 85 TYR A O 1
ATOM 709 N N . ARG A 1 86 ? -10.548 3.836 5.901 1.00 95.25 86 ARG A N 1
ATOM 710 C CA . ARG A 1 86 ? -11.932 4.329 5.760 1.00 95.25 86 ARG A CA 1
ATOM 711 C C . ARG A 1 86 ? -12.937 3.196 5.576 1.00 95.25 86 ARG A C 1
ATOM 713 O O . ARG A 1 86 ? -14.007 3.243 6.180 1.00 95.25 86 ARG A O 1
ATOM 720 N N . GLU A 1 87 ? -12.602 2.187 4.781 1.00 95.75 87 GLU A N 1
ATOM 721 C CA . GLU A 1 87 ? -13.462 1.018 4.585 1.00 95.75 87 GLU A CA 1
ATOM 722 C C . GLU A 1 87 ? -13.556 0.190 5.870 1.00 95.75 87 GLU A C 1
ATOM 724 O O . GLU A 1 87 ? -14.655 -0.158 6.312 1.00 95.75 87 GLU A O 1
ATOM 729 N N . LYS A 1 88 ? -12.428 -0.054 6.550 1.00 95.00 88 LYS A N 1
ATOM 730 C CA . LYS A 1 88 ? -12.427 -0.801 7.815 1.00 95.00 88 LYS A CA 1
ATOM 731 C C . LYS A 1 88 ? -13.218 -0.099 8.918 1.00 95.00 88 LYS A C 1
ATOM 733 O O . LYS A 1 88 ? -13.947 -0.759 9.659 1.00 95.00 88 LYS A O 1
ATOM 738 N N . LYS A 1 89 ? -13.156 1.233 8.982 1.00 95.06 89 LYS A N 1
ATOM 739 C CA . LYS A 1 89 ? -13.919 2.068 9.925 1.00 95.06 89 LYS A CA 1
ATOM 740 C C . LYS A 1 89 ? -15.438 1.924 9.778 1.00 95.06 89 LYS A C 1
ATOM 742 O O . LYS A 1 89 ? -16.158 2.091 10.758 1.00 95.06 89 LYS A O 1
ATOM 747 N N . GLN A 1 90 ? -15.946 1.610 8.587 1.00 93.38 90 GLN A N 1
ATOM 748 C CA . GLN A 1 90 ? -17.382 1.372 8.390 1.00 93.38 90 GLN A CA 1
ATOM 749 C C . GLN A 1 90 ? -17.824 0.028 8.998 1.00 93.38 90 GLN A C 1
ATOM 751 O O . GLN A 1 90 ? -18.950 -0.094 9.496 1.00 93.38 90 GLN A O 1
ATOM 756 N N . MET A 1 91 ? -16.916 -0.954 8.996 1.00 92.12 91 MET A N 1
ATOM 757 C CA . MET A 1 91 ? -17.152 -2.331 9.435 1.00 92.12 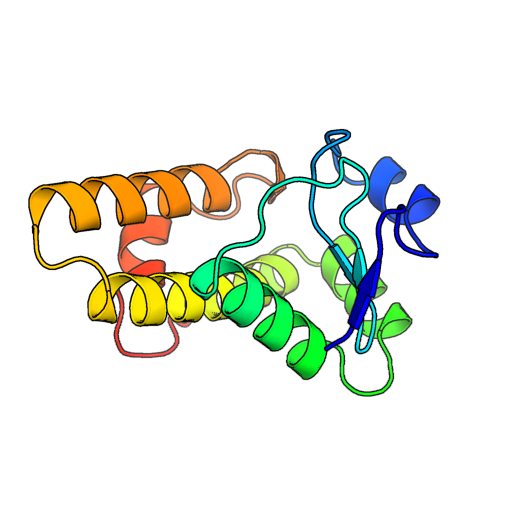91 MET A CA 1
ATOM 758 C C . MET A 1 91 ? -16.904 -2.532 10.938 1.00 92.12 91 MET A C 1
ATOM 760 O O . MET A 1 91 ? -17.684 -3.208 11.604 1.00 92.12 91 MET A O 1
ATOM 764 N N . ILE A 1 92 ? -15.850 -1.927 11.492 1.00 93.19 92 ILE A N 1
ATOM 765 C CA . ILE A 1 92 ? -15.481 -2.063 12.907 1.00 93.19 92 ILE A CA 1
ATOM 766 C C . ILE A 1 92 ? -16.243 -1.038 13.757 1.00 93.19 92 ILE A C 1
ATOM 768 O O . ILE A 1 92 ? -16.088 0.168 13.574 1.00 93.19 92 ILE A O 1
ATOM 772 N N . LYS A 1 93 ? -17.038 -1.509 14.728 1.00 93.12 93 LYS A N 1
ATOM 773 C CA . LYS A 1 93 ? -17.735 -0.640 15.700 1.00 93.12 93 LYS A CA 1
ATOM 774 C C . LYS A 1 93 ? -16.913 -0.357 16.958 1.00 93.12 93 LYS A C 1
ATOM 776 O O . LYS A 1 93 ? -17.050 0.716 17.541 1.00 93.12 93 LYS A O 1
ATOM 781 N N . ASP A 1 94 ? -16.054 -1.292 17.363 1.00 95.88 94 ASP A N 1
ATOM 782 C CA . ASP A 1 94 ? -15.179 -1.122 18.524 1.00 95.88 94 ASP A CA 1
ATOM 783 C C . ASP A 1 94 ? -14.012 -0.176 18.197 1.00 95.88 94 ASP A C 1
ATOM 785 O O . ASP A 1 94 ? -13.157 -0.459 17.354 1.00 95.88 94 ASP A O 1
ATOM 789 N N . LYS A 1 95 ? -13.944 0.945 18.919 1.00 92.50 95 LYS A N 1
ATOM 790 C CA . LYS A 1 95 ? -12.882 1.947 18.773 1.00 92.50 95 LYS A CA 1
ATOM 791 C C . LYS A 1 95 ? -11.494 1.387 19.091 1.00 92.50 95 LYS A C 1
ATOM 793 O O . LYS A 1 95 ? -10.537 1.759 18.419 1.00 92.50 95 LYS A O 1
ATOM 798 N N . ASN A 1 96 ? -11.375 0.477 20.057 1.00 95.56 96 ASN A N 1
ATOM 799 C CA . ASN A 1 96 ? -10.097 -0.136 20.424 1.00 95.56 96 ASN A CA 1
ATOM 800 C C . ASN A 1 96 ? -9.612 -1.104 19.344 1.00 95.56 96 ASN A C 1
ATOM 802 O O . ASN A 1 96 ? -8.410 -1.225 19.105 1.00 95.56 96 ASN A O 1
ATOM 806 N N . GLN A 1 97 ? -10.534 -1.811 18.692 1.00 95.44 97 GLN A N 1
ATOM 807 C CA . GLN A 1 97 ? -10.205 -2.657 17.548 1.00 95.44 97 GLN A CA 1
ATOM 808 C C . GLN A 1 97 ? -9.795 -1.807 16.339 1.00 95.44 97 GLN A C 1
ATOM 810 O O . GLN A 1 97 ? -8.806 -2.122 15.680 1.00 95.44 97 GLN A O 1
ATOM 815 N N . LEU A 1 98 ? -10.497 -0.697 16.084 1.00 94.81 98 LEU A N 1
ATOM 816 C CA . LEU A 1 98 ? -10.161 0.222 14.996 1.00 94.81 98 LEU A CA 1
ATOM 817 C C . LEU A 1 98 ? -8.797 0.893 15.210 1.00 94.81 98 LEU A C 1
ATOM 819 O O . LEU A 1 98 ? -8.020 1.002 14.265 1.00 94.81 98 LEU A O 1
ATOM 823 N N . PHE A 1 99 ? -8.484 1.300 16.442 1.00 94.75 99 PHE A N 1
ATOM 824 C CA . PHE A 1 99 ? -7.179 1.864 16.788 1.00 94.75 99 PHE A CA 1
ATOM 825 C C . PHE A 1 99 ? -6.049 0.854 16.565 1.00 94.75 99 PHE A C 1
ATOM 827 O O . PHE A 1 99 ? -5.057 1.179 15.920 1.00 94.75 99 PHE A O 1
ATOM 834 N N . ARG A 1 100 ? -6.221 -0.396 17.023 1.00 96.12 100 ARG A N 1
ATOM 835 C CA . ARG A 1 100 ? -5.253 -1.478 16.772 1.00 96.12 100 ARG A CA 1
ATOM 836 C C . ARG A 1 100 ? -5.037 -1.719 15.280 1.00 96.12 100 ARG A C 1
ATOM 838 O O . ARG A 1 100 ? -3.904 -1.908 14.855 1.00 96.12 100 ARG A O 1
ATOM 845 N N . TYR A 1 101 ? -6.106 -1.660 14.490 1.00 95.44 101 TYR A N 1
ATOM 846 C CA . TYR A 1 101 ? -6.015 -1.778 13.039 1.00 95.44 101 TYR A CA 1
ATOM 847 C C . TYR A 1 101 ? -5.238 -0.616 12.406 1.00 95.44 101 TYR A C 1
ATOM 849 O O . TYR A 1 101 ? -4.324 -0.856 11.628 1.00 95.44 101 TYR A O 1
ATOM 857 N N . ALA A 1 102 ? -5.539 0.633 12.777 1.00 95.31 102 ALA A N 1
ATOM 858 C CA . ALA A 1 102 ? -4.788 1.798 12.301 1.00 95.31 102 ALA A CA 1
ATOM 859 C C . ALA A 1 102 ? -3.297 1.710 12.667 1.00 95.31 102 ALA A C 1
ATOM 861 O O . ALA A 1 102 ? -2.442 2.046 11.854 1.00 95.31 102 ALA A O 1
ATOM 862 N N . ASN A 1 103 ? -2.992 1.201 13.863 1.00 95.06 103 ASN A N 1
ATOM 863 C CA . ASN A 1 103 ? -1.625 0.980 14.325 1.00 95.06 103 ASN A CA 1
ATOM 864 C C . ASN A 1 103 ? -0.889 -0.075 13.495 1.00 95.06 103 ASN A C 1
ATOM 866 O O . ASN A 1 103 ? 0.286 0.103 13.187 1.00 95.06 103 ASN A O 1
ATOM 870 N N . GLN A 1 104 ? -1.584 -1.143 13.091 1.00 94.81 104 GLN A N 1
ATOM 871 C CA 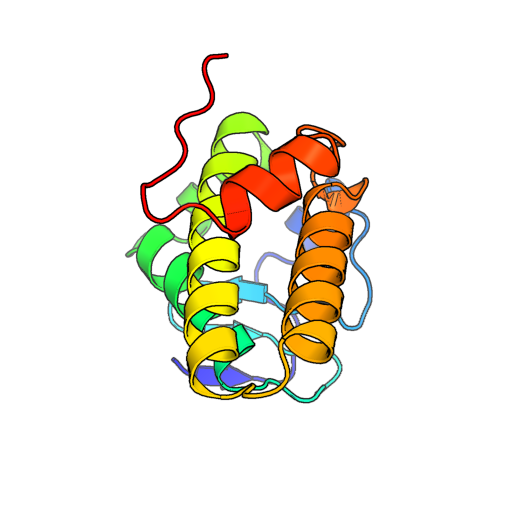. GLN A 1 104 ? -1.020 -2.129 12.174 1.00 94.81 104 GLN A CA 1
ATOM 872 C C . GLN A 1 104 ? -0.688 -1.489 10.822 1.00 94.81 104 GLN A C 1
ATOM 874 O O . GLN A 1 104 ? 0.450 -1.582 10.385 1.00 94.81 104 GLN A O 1
ATOM 879 N N . LEU A 1 105 ? -1.628 -0.753 10.216 1.00 94.75 105 LEU A N 1
ATOM 880 C CA . LEU A 1 105 ? -1.379 -0.086 8.932 1.00 94.75 105 LEU A CA 1
ATOM 881 C C . LEU A 1 105 ? -0.225 0.929 9.015 1.00 94.75 105 LEU A C 1
ATOM 883 O O . LEU A 1 105 ? 0.583 1.030 8.098 1.00 94.75 105 LEU A O 1
ATOM 887 N N . ALA A 1 106 ? -0.120 1.671 10.121 1.00 94.50 106 ALA A N 1
ATOM 888 C CA . ALA A 1 106 ? 0.988 2.596 10.353 1.00 94.50 106 ALA A CA 1
ATOM 889 C C . ALA A 1 106 ? 2.332 1.866 10.520 1.00 94.50 106 ALA A C 1
ATOM 891 O O . ALA A 1 106 ? 3.356 2.355 10.042 1.00 94.50 106 ALA A O 1
ATOM 892 N N . THR A 1 107 ? 2.334 0.693 11.160 1.00 92.56 107 THR A N 1
ATOM 893 C CA . THR A 1 107 ? 3.514 -0.180 11.267 1.00 92.56 107 THR A CA 1
ATOM 894 C C . THR A 1 107 ? 3.939 -0.687 9.895 1.00 92.56 107 THR A C 1
ATOM 896 O O . THR A 1 107 ? 5.122 -0.627 9.570 1.00 92.56 107 THR A O 1
ATOM 899 N N . ASP A 1 108 ? 2.982 -1.116 9.072 1.00 90.12 108 ASP A N 1
ATOM 900 C CA . ASP A 1 108 ? 3.248 -1.594 7.718 1.00 90.12 108 ASP A CA 1
ATOM 901 C C . ASP A 1 108 ? 3.836 -0.460 6.862 1.00 90.12 108 ASP A C 1
ATOM 903 O O . ASP A 1 108 ? 4.930 -0.610 6.317 1.00 90.12 108 ASP A O 1
ATOM 907 N N . LEU A 1 109 ? 3.188 0.713 6.832 1.00 90.31 109 LEU A N 1
ATOM 908 C CA . LEU A 1 109 ? 3.613 1.875 6.039 1.00 90.31 109 LEU A CA 1
ATOM 909 C C . LEU A 1 109 ? 4.962 2.471 6.483 1.00 90.31 109 LEU A C 1
ATOM 911 O O . LEU A 1 109 ? 5.734 2.942 5.651 1.00 90.31 109 LEU A O 1
ATOM 915 N N . SER A 1 110 ? 5.271 2.448 7.782 1.00 88.56 110 SER A N 1
ATOM 916 C CA . SER A 1 110 ? 6.565 2.922 8.305 1.00 88.56 110 SER A CA 1
ATOM 917 C C . SER A 1 110 ? 7.655 1.845 8.326 1.00 88.56 110 SER A C 1
ATOM 919 O O . SER A 1 110 ? 8.778 2.103 8.770 1.00 88.56 110 SER A O 1
ATOM 921 N N . SER A 1 111 ? 7.355 0.633 7.848 1.00 82.38 111 SER A N 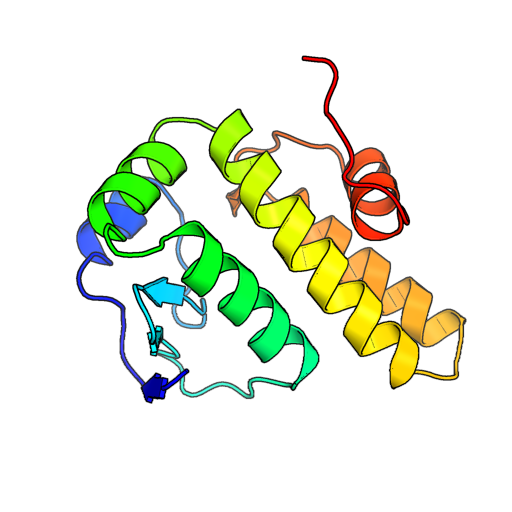1
ATOM 922 C CA . SER A 1 111 ? 8.328 -0.454 7.795 1.00 82.38 111 SER A CA 1
ATOM 923 C C . SER A 1 111 ? 9.447 -0.187 6.778 1.00 82.38 111 SER A C 1
ATOM 925 O O . SER A 1 111 ? 9.356 0.660 5.884 1.00 82.38 111 SER A O 1
ATOM 927 N N . ASN A 1 112 ? 10.524 -0.973 6.881 1.00 66.44 112 ASN A N 1
ATOM 928 C CA . ASN A 1 112 ? 11.640 -0.923 5.933 1.00 66.44 112 ASN A CA 1
ATOM 929 C C . ASN A 1 112 ? 11.221 -1.209 4.489 1.00 66.44 112 ASN A C 1
ATOM 931 O O . ASN A 1 112 ? 11.954 -0.816 3.586 1.00 66.44 112 ASN A O 1
ATOM 935 N N . LEU A 1 113 ? 10.076 -1.868 4.268 1.00 64.50 113 LEU A N 1
ATOM 936 C CA . LEU A 1 113 ? 9.588 -2.193 2.928 1.00 64.50 113 LEU A CA 1
ATOM 937 C C . LEU A 1 113 ? 9.463 -0.935 2.062 1.00 64.50 113 LEU A C 1
ATOM 939 O O . LEU A 1 113 ? 9.779 -0.971 0.877 1.00 64.50 113 LEU A O 1
ATOM 943 N N . TYR A 1 114 ? 9.082 0.186 2.676 1.00 62.12 114 TYR A N 1
ATOM 944 C CA . TYR A 1 114 ? 8.909 1.451 1.977 1.00 62.12 114 TYR A CA 1
ATOM 945 C C . TYR A 1 114 ? 10.131 2.366 2.049 1.00 62.12 114 TYR A C 1
ATOM 947 O O . TYR A 1 114 ? 10.100 3.413 1.414 1.00 62.12 114 TYR A O 1
ATOM 955 N N . GLY A 1 115 ? 11.208 1.971 2.743 1.00 60.56 115 GLY A N 1
ATOM 956 C CA . GLY A 1 115 ? 12.459 2.738 2.858 1.00 60.56 115 GLY A CA 1
ATOM 957 C C . GLY A 1 115 ? 12.586 3.601 4.121 1.00 60.56 115 GLY A C 1
ATOM 958 O O . GLY A 1 115 ? 13.465 4.450 4.182 1.00 60.56 115 GLY A O 1
ATOM 959 N N . LYS A 1 116 ? 11.729 3.407 5.142 1.00 68.31 116 LYS A N 1
ATOM 960 C CA . LYS A 1 116 ? 11.629 4.293 6.332 1.00 68.31 116 LYS A CA 1
ATOM 961 C C . LYS A 1 116 ? 11.371 5.769 5.991 1.00 68.31 116 LYS A C 1
ATOM 963 O O . LYS A 1 116 ? 11.748 6.664 6.743 1.00 68.31 116 LYS A O 1
ATOM 968 N N . VAL A 1 117 ? 10.704 6.016 4.869 1.00 77.44 117 VAL A N 1
ATOM 969 C CA . VAL A 1 117 ? 10.427 7.362 4.337 1.00 77.44 117 VAL A CA 1
ATOM 970 C C . VAL A 1 117 ? 9.496 8.146 5.267 1.00 77.44 117 VAL A C 1
ATOM 972 O O . VAL A 1 117 ? 9.483 9.371 5.275 1.00 77.44 117 VAL A O 1
ATOM 975 N N . ILE A 1 118 ? 8.732 7.433 6.096 1.00 84.19 118 ILE A N 1
ATOM 976 C CA . ILE A 1 118 ? 7.817 8.002 7.074 1.00 84.19 118 ILE A CA 1
ATOM 977 C C . ILE A 1 118 ? 7.994 7.305 8.422 1.00 84.19 118 ILE A C 1
ATOM 979 O O . ILE A 1 118 ? 8.124 6.081 8.496 1.00 84.19 118 ILE A O 1
ATOM 983 N N . ASN A 1 119 ? 7.998 8.077 9.508 1.00 89.44 119 ASN A N 1
ATOM 984 C CA . ASN A 1 119 ? 7.971 7.497 10.846 1.00 89.44 119 ASN A CA 1
ATOM 985 C C . ASN A 1 119 ? 6.548 7.032 11.205 1.00 89.44 119 ASN A C 1
ATOM 987 O O . ASN A 1 119 ? 5.555 7.459 10.617 1.00 89.44 119 ASN A O 1
ATOM 991 N N . HIS A 1 120 ? 6.437 6.164 12.206 1.00 91.12 120 HIS A N 1
ATOM 992 C CA . HIS A 1 120 ? 5.158 5.579 12.607 1.00 91.12 120 HIS A CA 1
ATOM 993 C C . HIS A 1 120 ? 4.095 6.625 13.009 1.00 91.12 120 HIS A C 1
ATOM 995 O O . HIS A 1 120 ? 2.910 6.458 12.713 1.00 91.12 120 HIS A O 1
ATOM 1001 N N . GLN A 1 121 ? 4.492 7.710 13.683 1.00 89.56 121 GLN A N 1
ATOM 1002 C CA . GLN A 1 121 ? 3.562 8.746 14.144 1.00 89.56 121 GLN A CA 1
ATOM 1003 C C . GLN A 1 121 ? 2.969 9.537 12.969 1.00 89.56 121 GLN A C 1
ATOM 1005 O O . GLN A 1 121 ? 1.760 9.801 12.935 1.00 89.56 121 GLN A O 1
ATOM 1010 N N . ASP A 1 122 ? 3.799 9.867 11.984 1.00 90.94 122 ASP A N 1
ATOM 1011 C CA . ASP A 1 122 ? 3.366 10.536 10.762 1.00 90.94 122 ASP A CA 1
ATOM 1012 C C . ASP A 1 122 ? 2.528 9.597 9.892 1.00 90.94 122 ASP A C 1
ATOM 1014 O O . ASP A 1 122 ? 1.501 10.021 9.367 1.00 90.94 122 ASP A O 1
ATOM 1018 N N . ALA A 1 123 ? 2.869 8.304 9.827 1.00 92.75 123 ALA A N 1
ATOM 1019 C CA . ALA A 1 123 ? 2.062 7.292 9.144 1.00 92.75 123 ALA A CA 1
ATOM 1020 C C . ALA A 1 123 ? 0.655 7.186 9.746 1.00 92.75 123 ALA A C 1
ATOM 1022 O O . ALA A 1 123 ? -0.337 7.255 9.022 1.00 92.75 123 ALA A O 1
ATOM 1023 N N . MET A 1 124 ? 0.546 7.110 11.074 1.00 93.44 124 MET A N 1
ATOM 1024 C CA . MET A 1 124 ? -0.745 7.110 11.769 1.00 93.44 124 MET A CA 1
ATOM 1025 C C . MET A 1 124 ? -1.566 8.363 11.434 1.00 93.44 124 MET A C 1
ATOM 1027 O O . MET A 1 124 ? -2.763 8.282 11.134 1.00 93.44 124 MET A O 1
ATOM 1031 N N . THR A 1 125 ? -0.924 9.531 11.460 1.00 92.88 125 THR A N 1
ATOM 1032 C CA . THR A 1 125 ? -1.572 10.811 11.150 1.00 92.88 125 THR A CA 1
ATOM 1033 C C . THR A 1 125 ? -2.045 10.852 9.696 1.00 92.88 125 THR A C 1
ATOM 1035 O O . THR A 1 125 ? -3.194 11.207 9.427 1.00 92.88 125 THR A O 1
ATOM 1038 N N . ALA A 1 126 ? -1.200 10.428 8.756 1.00 91.50 126 ALA A N 1
ATOM 1039 C CA . ALA A 1 126 ? -1.511 10.390 7.334 1.00 91.50 126 ALA A CA 1
ATOM 1040 C C . ALA A 1 126 ? -2.676 9.434 7.036 1.00 91.50 126 ALA A C 1
ATOM 1042 O O . ALA A 1 126 ? -3.632 9.836 6.376 1.00 91.50 126 ALA A O 1
ATOM 1043 N N . ILE A 1 127 ? -2.658 8.212 7.576 1.00 93.19 127 ILE A N 1
ATOM 1044 C CA . ILE A 1 127 ? -3.684 7.180 7.337 1.00 93.19 127 ILE A CA 1
ATOM 1045 C C . ILE A 1 127 ? -5.052 7.592 7.895 1.00 93.19 127 ILE A C 1
ATOM 1047 O O . ILE A 1 127 ? -6.089 7.338 7.280 1.00 93.19 127 ILE A O 1
ATOM 1051 N N . THR A 1 128 ? -5.074 8.236 9.063 1.00 91.94 128 THR A N 1
ATOM 1052 C CA . THR A 1 128 ? -6.327 8.617 9.734 1.00 91.94 128 THR A CA 1
ATOM 1053 C C . THR A 1 128 ? -6.884 9.971 9.284 1.00 91.94 128 THR A C 1
ATOM 1055 O O . THR A 1 128 ? -8.043 10.282 9.582 1.00 91.94 128 THR A O 1
ATOM 1058 N N . SER A 1 129 ? -6.098 10.758 8.541 1.00 88.62 129 SER A N 1
ATOM 1059 C CA . SER A 1 129 ? -6.503 12.054 7.994 1.00 88.62 129 SER A CA 1
ATOM 1060 C C . SER A 1 129 ? -7.688 11.938 7.026 1.00 88.62 129 SER A C 1
ATOM 1062 O O . SER A 1 129 ? -7.794 11.018 6.214 1.00 88.62 129 SER A O 1
ATOM 1064 N N . THR A 1 130 ? -8.587 12.923 7.079 1.00 70.69 130 THR A N 1
ATOM 1065 C CA . THR A 1 130 ? -9.725 13.060 6.154 1.00 70.69 130 THR A CA 1
ATOM 1066 C C . THR A 1 130 ? -9.368 13.771 4.848 1.00 70.69 130 THR A C 1
ATOM 1068 O O . THR A 1 130 ? -10.140 13.701 3.894 1.00 70.69 130 THR A O 1
ATOM 1071 N N . LYS A 1 131 ? -8.214 14.447 4.786 1.00 65.88 131 LYS A N 1
ATOM 1072 C CA . LYS A 1 131 ? -7.677 15.097 3.580 1.00 65.88 131 LYS A CA 1
ATOM 1073 C C . LYS A 1 131 ? -6.465 14.316 3.069 1.00 65.88 131 LYS A C 1
ATOM 1075 O O . LYS A 1 131 ? -5.730 13.744 3.878 1.00 65.88 131 LYS A O 1
ATOM 1080 N N . THR A 1 132 ? -6.233 14.330 1.754 1.00 56.03 132 THR A N 1
ATOM 1081 C CA . THR A 1 132 ? -4.993 13.817 1.152 1.00 56.03 132 THR A CA 1
ATOM 1082 C C . THR A 1 132 ? -3.816 14.518 1.824 1.00 56.03 132 THR A C 1
ATOM 1084 O O . THR A 1 132 ? -3.685 15.740 1.723 1.00 56.03 132 THR A O 1
ATOM 1087 N N . TYR A 1 133 ? -3.027 13.764 2.588 1.00 55.81 133 TYR A N 1
ATOM 1088 C CA . TYR A 1 133 ? -1.899 14.314 3.327 1.00 55.81 133 TYR A CA 1
ATOM 1089 C C . TYR A 1 133 ? -0.807 14.660 2.313 1.00 55.81 133 TYR A C 1
ATOM 1091 O O . TYR A 1 133 ? -0.329 13.786 1.595 1.00 55.81 133 TYR A O 1
ATOM 1099 N N . LYS A 1 134 ? -0.470 15.947 2.198 1.00 52.03 134 LYS A N 1
ATOM 1100 C CA . LYS A 1 134 ? 0.667 16.395 1.395 1.00 52.03 134 LYS A CA 1
ATOM 1101 C C . LYS A 1 134 ? 1.867 16.479 2.323 1.00 52.03 134 LYS A C 1
ATOM 1103 O O . LYS A 1 134 ? 1.848 17.276 3.258 1.00 52.03 134 LYS A O 1
ATOM 1108 N N . PHE A 1 135 ? 2.873 15.650 2.075 1.00 56.19 135 PHE A N 1
ATOM 1109 C CA . PHE A 1 135 ? 4.169 15.807 2.718 1.00 56.19 135 PHE A CA 1
ATOM 1110 C C . PHE A 1 135 ? 4.768 17.131 2.242 1.00 56.19 135 PHE A C 1
ATOM 1112 O O . PHE A 1 135 ? 4.857 17.372 1.038 1.00 56.19 135 PHE A O 1
ATOM 1119 N N . ASN A 1 136 ? 5.113 18.005 3.185 1.00 40.91 136 ASN A N 1
ATOM 1120 C CA . ASN A 1 136 ? 6.036 19.094 2.904 1.00 40.91 136 ASN A CA 1
ATOM 1121 C C . ASN A 1 136 ? 7.424 18.463 2.979 1.00 40.91 136 ASN A C 1
ATOM 1123 O O . ASN A 1 136 ? 7.931 18.256 4.082 1.00 40.91 136 ASN A O 1
ATOM 1127 N N . VAL A 1 137 ? 7.947 18.059 1.824 1.00 41.28 137 VAL A N 1
ATOM 1128 C CA . VAL A 1 137 ? 9.355 17.678 1.673 1.00 41.28 137 VAL A CA 1
ATOM 1129 C C . VAL A 1 137 ? 10.164 18.948 1.456 1.00 41.28 137 VAL A C 1
ATOM 1131 O O . VAL A 1 137 ? 9.703 19.786 0.644 1.00 41.28 137 VAL A O 1
#

Radius of gyration: 14.52 Å; chains: 1; bounding box: 34×37×39 Å

Foldseek 3Di:
DAEDQQDDPCVVVLVVQFPDDQQDWAAAAPYIYGNPPDDDDPLNVQLNVLLNVVCPPNRPVLVVCLRVDLLSVLLSNLVSLLSSLVVVVVVDPDPVVSVVVLQVSLCVSCDCRSPNPDHSVVSSVSSPDPDSDDDPD

pLDDT: mean 91.21, std 11.44, range [40.91, 98.44]